Protein AF-A0A524N664-F1 (afdb_monomer_lite)

Radius of gyration: 25.24 Å; chains: 1; bounding box: 53×48×60 Å

Structure (mmCIF, N/CA/C/O backbone):
data_AF-A0A524N664-F1
#
_entry.id   AF-A0A524N664-F1
#
loop_
_atom_site.group_PDB
_atom_site.id
_atom_site.type_symbol
_atom_site.label_atom_id
_atom_site.label_alt_id
_atom_site.label_comp_id
_atom_site.label_asym_id
_atom_site.label_entity_id
_atom_site.label_seq_id
_atom_site.pdbx_PDB_ins_code
_atom_site.Cartn_x
_atom_site.Cartn_y
_atom_site.Cartn_z
_atom_site.occupancy
_atom_site.B_iso_or_equiv
_atom_site.auth_seq_id
_atom_site.auth_comp_id
_atom_site.auth_asym_id
_atom_site.auth_atom_id
_atom_site.pdbx_PDB_model_num
ATOM 1 N N . MET A 1 1 ? 7.716 24.338 19.012 1.00 39.62 1 MET A N 1
ATOM 2 C CA . MET A 1 1 ? 8.124 22.967 19.372 1.00 39.62 1 MET A CA 1
ATOM 3 C C . MET A 1 1 ? 7.062 22.058 18.779 1.00 39.62 1 MET A C 1
ATOM 5 O O . MET A 1 1 ? 6.009 21.942 19.384 1.00 39.62 1 MET A O 1
ATOM 9 N N . SER A 1 2 ? 7.236 21.568 17.548 1.00 46.09 2 SER A N 1
ATOM 10 C CA . SER A 1 2 ? 6.317 20.561 17.002 1.00 46.09 2 SER A CA 1
ATOM 11 C C . SER A 1 2 ? 6.613 19.255 17.730 1.00 46.09 2 SER A C 1
ATOM 13 O O . SER A 1 2 ? 7.745 18.773 17.682 1.00 46.09 2 SER A O 1
ATOM 15 N N . GLU A 1 3 ? 5.648 18.745 18.486 1.00 55.62 3 GLU A N 1
ATOM 16 C CA . GLU A 1 3 ? 5.766 17.432 19.113 1.00 55.62 3 GLU A CA 1
ATOM 17 C C . GLU A 1 3 ? 5.901 16.390 18.004 1.00 55.62 3 GLU A C 1
ATOM 19 O O . GLU A 1 3 ? 5.046 16.302 17.126 1.00 55.62 3 GLU A O 1
ATOM 24 N N . SER A 1 4 ? 7.002 15.638 18.009 1.00 66.00 4 SER A N 1
ATOM 25 C CA . SER A 1 4 ? 7.159 14.521 17.091 1.00 66.00 4 SER A CA 1
ATOM 26 C C . SER A 1 4 ? 6.202 13.409 17.506 1.00 66.00 4 SER A C 1
ATOM 28 O O . SER A 1 4 ? 6.202 12.960 18.658 1.00 66.00 4 SER A O 1
ATOM 30 N N . ALA A 1 5 ? 5.358 12.964 16.582 1.00 75.62 5 ALA A N 1
ATOM 31 C CA . ALA A 1 5 ? 4.461 11.853 16.797 1.00 75.62 5 ALA A CA 1
ATOM 32 C C . ALA A 1 5 ? 5.307 10.627 17.138 1.00 75.62 5 ALA A C 1
ATOM 34 O O . ALA A 1 5 ? 6.233 10.228 16.424 1.00 75.62 5 ALA A O 1
ATOM 35 N N . LYS A 1 6 ? 4.997 10.027 18.284 1.00 85.19 6 LYS A N 1
ATOM 36 C CA . LYS A 1 6 ? 5.647 8.804 18.736 1.00 85.19 6 LYS A CA 1
ATOM 37 C C . LYS A 1 6 ? 4.937 7.602 18.120 1.00 85.19 6 LYS A C 1
ATOM 39 O O . LYS A 1 6 ? 3.710 7.572 18.031 1.00 85.19 6 LYS A O 1
ATOM 44 N N . LYS A 1 7 ? 5.718 6.596 17.734 1.00 88.00 7 LYS A N 1
ATOM 45 C CA . LYS A 1 7 ? 5.212 5.304 17.258 1.00 88.00 7 LYS A CA 1
ATOM 46 C C . LYS A 1 7 ? 4.368 4.628 18.342 1.00 88.00 7 LYS A C 1
ATOM 48 O O . LYS A 1 7 ? 4.797 4.547 19.497 1.00 88.00 7 LYS A O 1
ATOM 53 N N . LEU A 1 8 ? 3.197 4.122 17.965 1.00 89.19 8 LEU A N 1
ATOM 54 C CA . LEU A 1 8 ? 2.288 3.423 18.876 1.00 89.19 8 LEU A CA 1
ATOM 55 C C . LEU A 1 8 ? 2.698 1.954 19.058 1.00 89.19 8 LEU A C 1
ATOM 57 O O . LEU A 1 8 ? 3.181 1.308 18.127 1.00 89.19 8 LEU A O 1
ATOM 61 N N . SER A 1 9 ? 2.488 1.411 20.259 1.00 86.38 9 SER A N 1
ATOM 62 C CA . SER A 1 9 ? 2.720 -0.004 20.586 1.00 86.38 9 SER A CA 1
ATOM 63 C C . SER A 1 9 ? 1.459 -0.622 21.186 1.00 86.38 9 SER A C 1
ATOM 65 O O . SER A 1 9 ? 0.928 -0.084 22.158 1.00 86.38 9 SER A O 1
ATOM 67 N N . PHE A 1 10 ? 1.016 -1.765 20.660 1.00 87.06 10 PHE A N 1
ATOM 68 C CA . PHE A 1 10 ? -0.171 -2.477 21.147 1.00 87.06 10 PHE A CA 1
ATOM 69 C C . PHE A 1 10 ? 0.224 -3.738 21.926 1.00 87.06 10 PHE A C 1
ATOM 71 O O . PHE A 1 10 ? 1.195 -4.409 21.585 1.00 87.06 10 PHE A O 1
ATOM 78 N N . LYS A 1 11 ? -0.515 -4.053 22.999 1.00 78.31 11 LYS A N 1
ATOM 79 C CA . LYS A 1 11 ? -0.207 -5.170 23.916 1.00 78.31 11 LYS A CA 1
ATOM 80 C C . LYS A 1 11 ? -0.778 -6.513 23.445 1.00 78.31 11 LYS A C 1
ATOM 82 O O . LYS A 1 11 ? -0.195 -7.553 23.730 1.00 78.31 11 LYS A O 1
ATOM 87 N N . SER A 1 12 ? -1.907 -6.490 22.743 1.00 77.50 12 SER A N 1
ATOM 88 C CA . SER A 1 12 ? -2.571 -7.666 22.177 1.00 77.50 12 SER A CA 1
ATOM 89 C C . SER A 1 12 ? -2.719 -7.483 20.675 1.00 77.50 12 SER A C 1
ATOM 91 O O . SER A 1 12 ? -3.356 -6.530 20.235 1.00 77.50 12 SER A O 1
ATOM 93 N N . MET A 1 13 ? -2.132 -8.387 19.897 1.00 84.44 13 MET A N 1
ATOM 94 C CA . MET A 1 13 ? -2.225 -8.371 18.441 1.00 84.44 13 MET A CA 1
ATOM 95 C C . MET A 1 13 ? -2.662 -9.754 17.967 1.00 84.44 13 MET A C 1
ATOM 97 O O . MET A 1 13 ? -1.970 -10.739 18.222 1.00 84.44 13 MET A O 1
ATOM 101 N N . ASP A 1 14 ? -3.803 -9.829 17.285 1.00 89.19 14 ASP A N 1
ATOM 102 C CA . ASP A 1 14 ? -4.128 -11.002 16.471 1.00 89.19 14 ASP A CA 1
ATOM 103 C C . ASP A 1 14 ? -3.186 -11.059 15.253 1.00 89.19 14 ASP A C 1
ATOM 105 O O . ASP A 1 14 ? -2.599 -10.047 14.863 1.00 89.19 14 ASP A O 1
ATOM 109 N N . PHE A 1 15 ? -3.049 -12.223 14.616 1.00 90.75 15 PHE A N 1
ATOM 110 C CA . PHE A 1 15 ? -2.156 -12.429 13.473 1.00 90.75 15 PHE A CA 1
ATOM 111 C C . PHE A 1 15 ? -2.389 -11.402 12.354 1.00 90.75 15 PHE A C 1
ATOM 113 O O . PHE A 1 15 ? -1.437 -10.829 11.819 1.00 90.75 15 PHE A O 1
ATOM 120 N N . LYS A 1 16 ? -3.659 -11.121 12.031 1.00 91.12 16 LYS A N 1
ATOM 121 C CA . LYS A 1 16 ? -4.025 -10.129 11.007 1.00 91.12 16 LYS A CA 1
ATOM 122 C C . LYS A 1 16 ? -3.573 -8.725 11.395 1.00 91.12 16 LYS A C 1
ATOM 124 O O . LYS A 1 16 ? -2.998 -8.010 10.577 1.00 91.12 16 LYS A O 1
ATOM 129 N N . PHE A 1 17 ? -3.795 -8.352 12.653 1.00 93.94 17 PHE A N 1
ATOM 130 C CA . PHE A 1 17 ? -3.394 -7.048 13.161 1.00 93.94 17 PHE A CA 1
ATOM 131 C C . PHE A 1 17 ? -1.873 -6.919 13.214 1.00 93.94 17 PHE A C 1
ATOM 133 O O . PHE A 1 17 ? -1.348 -5.875 12.862 1.00 93.94 17 PHE A O 1
ATOM 140 N N . MET A 1 18 ? -1.149 -7.981 13.566 1.00 93.31 18 MET A N 1
ATOM 141 C CA . MET A 1 18 ? 0.313 -7.978 13.574 1.00 93.31 18 MET A CA 1
ATOM 142 C C . MET A 1 18 ? 0.891 -7.765 12.167 1.00 93.31 18 MET A C 1
ATOM 144 O O . MET A 1 18 ? 1.829 -6.988 11.995 1.00 93.31 18 MET A O 1
ATOM 148 N N . ALA A 1 19 ? 0.295 -8.381 11.140 1.00 92.94 19 ALA A N 1
ATOM 149 C CA . ALA A 1 19 ? 0.672 -8.133 9.749 1.00 92.94 19 ALA A CA 1
ATOM 150 C C . ALA A 1 19 ? 0.411 -6.674 9.325 1.00 92.94 19 ALA A C 1
ATOM 152 O O . ALA A 1 19 ? 1.266 -6.050 8.695 1.00 92.94 19 ALA A O 1
ATOM 153 N N . ALA A 1 20 ? -0.740 -6.111 9.703 1.00 93.12 20 ALA A N 1
ATOM 154 C CA . ALA A 1 20 ? -1.058 -4.702 9.467 1.00 93.12 20 ALA A CA 1
ATOM 155 C C . ALA A 1 20 ? -0.122 -3.755 10.241 1.00 93.12 20 ALA A C 1
ATOM 157 O O . ALA A 1 20 ? 0.353 -2.763 9.692 1.00 93.12 20 ALA A O 1
ATOM 158 N N . TYR A 1 21 ? 0.208 -4.093 11.488 1.00 94.06 21 TYR A N 1
ATOM 159 C CA . TYR A 1 21 ? 1.105 -3.331 12.348 1.00 94.06 21 TYR A CA 1
ATOM 160 C C . TYR A 1 21 ? 2.528 -3.283 11.790 1.00 94.06 21 TYR A C 1
ATOM 162 O O . TYR A 1 21 ? 3.149 -2.225 11.815 1.00 94.06 21 TYR A O 1
ATOM 170 N N . ASN A 1 22 ? 3.034 -4.387 11.236 1.00 92.56 22 ASN A N 1
ATOM 171 C CA . ASN A 1 22 ? 4.345 -4.405 10.583 1.00 92.56 22 ASN A CA 1
ATOM 172 C C . ASN A 1 22 ? 4.398 -3.431 9.397 1.00 92.56 22 ASN A C 1
ATOM 174 O O . ASN A 1 22 ? 5.357 -2.677 9.264 1.00 92.56 22 ASN A O 1
ATOM 178 N N . GLN A 1 23 ? 3.336 -3.391 8.589 1.00 91.75 23 GLN A N 1
ATOM 179 C CA . GLN A 1 23 ? 3.222 -2.456 7.466 1.00 91.75 23 GLN A CA 1
ATOM 180 C C . GLN A 1 23 ? 3.114 -1.000 7.942 1.00 91.75 23 GLN A C 1
ATOM 182 O O . GLN A 1 23 ? 3.809 -0.126 7.432 1.00 91.75 23 GLN A O 1
ATOM 187 N N . TYR A 1 24 ? 2.307 -0.737 8.974 1.00 92.94 24 TYR A N 1
ATOM 188 C CA . TYR A 1 24 ? 2.264 0.570 9.638 1.00 92.94 24 TYR A CA 1
ATOM 189 C C . TYR A 1 24 ? 3.647 0.985 10.159 1.00 92.94 24 TYR A C 1
ATOM 191 O O . TYR A 1 24 ? 4.072 2.111 9.931 1.00 92.94 24 TYR A O 1
ATOM 199 N N . SER A 1 25 ? 4.361 0.074 10.821 1.00 92.06 25 SER A N 1
ATOM 200 C CA . SER A 1 25 ? 5.682 0.313 11.402 1.00 92.06 25 SER A CA 1
ATOM 201 C C . SER A 1 25 ? 6.692 0.744 10.343 1.00 92.06 25 SER A C 1
ATOM 203 O O . SER A 1 25 ? 7.388 1.737 10.534 1.00 92.06 25 SER A O 1
ATOM 205 N N . GLU A 1 26 ? 6.750 0.019 9.227 1.00 90.69 26 GLU A N 1
ATOM 206 C CA . GLU A 1 26 ? 7.638 0.333 8.106 1.00 90.69 26 GLU A CA 1
ATOM 207 C C . GLU A 1 26 ? 7.317 1.710 7.505 1.00 90.69 26 GLU A C 1
ATOM 209 O O . GLU A 1 26 ? 8.207 2.534 7.298 1.00 90.69 26 GLU A O 1
ATOM 214 N N . LYS A 1 27 ? 6.029 2.007 7.294 1.00 89.38 27 LYS A N 1
ATOM 215 C CA . LYS A 1 27 ? 5.583 3.296 6.745 1.00 89.38 27 LYS A CA 1
ATOM 216 C C . LYS A 1 27 ? 5.808 4.463 7.700 1.00 89.38 27 LYS A C 1
ATOM 218 O O . LYS A 1 27 ? 6.178 5.544 7.255 1.00 89.38 27 LYS A O 1
ATOM 223 N N . PHE A 1 28 ? 5.629 4.248 8.999 1.00 90.38 28 PHE A N 1
ATOM 224 C CA . PHE A 1 28 ? 5.858 5.258 10.027 1.00 90.38 28 PHE A CA 1
ATOM 225 C C . PHE A 1 28 ? 7.337 5.653 10.119 1.00 90.38 28 PHE A C 1
ATOM 227 O O . PHE A 1 28 ? 7.657 6.826 10.307 1.00 90.38 28 PHE A O 1
ATOM 234 N N . GLU A 1 29 ? 8.241 4.682 9.970 1.00 89.31 29 GLU A N 1
ATOM 235 C CA . GLU A 1 29 ? 9.688 4.918 9.945 1.00 89.31 29 GLU A CA 1
ATOM 236 C C . GLU A 1 29 ? 10.146 5.578 8.636 1.00 89.31 29 GLU A C 1
ATOM 238 O O . GLU A 1 29 ? 11.051 6.410 8.660 1.00 89.31 29 GLU A O 1
ATOM 243 N N . ALA A 1 30 ? 9.495 5.262 7.512 1.00 88.00 30 ALA A N 1
ATOM 244 C CA . ALA A 1 30 ? 9.780 5.871 6.212 1.00 88.00 30 ALA A CA 1
ATOM 245 C C . ALA A 1 30 ? 9.202 7.291 6.042 1.00 88.00 30 ALA A C 1
ATOM 247 O O . ALA A 1 30 ? 9.678 8.046 5.193 1.00 88.00 30 ALA A O 1
ATOM 248 N N . ALA A 1 31 ? 8.175 7.664 6.811 1.00 85.50 31 ALA A N 1
ATOM 249 C CA . ALA A 1 31 ? 7.530 8.969 6.710 1.00 85.50 31 ALA A CA 1
ATOM 250 C C . ALA A 1 31 ? 8.464 10.100 7.180 1.00 85.50 31 ALA A C 1
ATOM 252 O O . ALA A 1 31 ? 8.885 10.148 8.340 1.00 85.50 31 ALA A O 1
ATOM 253 N N . ALA A 1 32 ? 8.752 11.043 6.278 1.00 82.06 32 ALA A N 1
ATOM 254 C CA . ALA A 1 32 ? 9.475 12.272 6.604 1.00 82.06 32 ALA A CA 1
ATOM 255 C C . ALA A 1 32 ? 8.562 13.317 7.269 1.00 82.06 32 ALA A C 1
ATOM 257 O O . ALA A 1 32 ? 9.015 14.057 8.143 1.00 82.06 32 ALA A O 1
ATOM 258 N N . ASP A 1 33 ? 7.281 13.332 6.889 1.00 86.69 33 ASP A N 1
ATOM 259 C CA . ASP A 1 33 ? 6.307 14.329 7.327 1.00 86.69 33 ASP A CA 1
ATOM 260 C C . ASP A 1 33 ? 5.624 13.931 8.637 1.00 86.69 33 ASP A C 1
ATOM 262 O O . ASP A 1 33 ? 5.131 12.811 8.802 1.00 86.69 33 ASP A O 1
ATOM 266 N N . GLU A 1 34 ? 5.553 14.881 9.566 1.00 87.31 34 GLU A N 1
ATOM 267 C CA . GLU A 1 34 ? 4.920 14.680 10.870 1.00 87.31 34 GLU A CA 1
ATOM 268 C C . GLU A 1 34 ? 3.400 14.499 10.745 1.00 87.31 34 GLU A C 1
ATOM 270 O O . GLU A 1 34 ? 2.815 13.630 11.389 1.00 87.31 34 GLU A O 1
ATOM 275 N N . ASP A 1 35 ? 2.773 15.234 9.825 1.00 87.38 35 ASP A N 1
ATOM 276 C CA . ASP A 1 35 ? 1.348 15.093 9.508 1.00 87.38 35 ASP A CA 1
ATOM 277 C C . ASP A 1 35 ? 1.024 13.686 8.985 1.00 87.38 35 ASP A C 1
ATOM 279 O O . ASP A 1 35 ? -0.020 13.111 9.288 1.00 87.38 35 ASP A O 1
ATOM 283 N N . ARG A 1 36 ? 1.956 13.061 8.257 1.00 87.88 36 ARG A N 1
ATOM 284 C CA . ARG A 1 36 ? 1.766 11.687 7.788 1.00 87.88 36 ARG A CA 1
ATOM 285 C C . ARG A 1 36 ? 1.858 10.682 8.933 1.00 87.88 36 ARG A C 1
ATOM 287 O O . ARG A 1 36 ? 1.110 9.705 8.964 1.00 87.88 36 ARG A O 1
ATOM 294 N N . LYS A 1 37 ? 2.750 10.911 9.898 1.00 90.69 37 LYS A N 1
ATOM 295 C CA . LYS A 1 37 ? 2.877 10.061 11.091 1.00 90.69 37 LYS A CA 1
ATOM 296 C C . LYS A 1 37 ? 1.631 10.115 11.969 1.00 90.69 37 LYS A C 1
ATOM 298 O O . LYS A 1 37 ? 1.210 9.072 12.476 1.00 90.69 37 LYS A O 1
ATOM 303 N N . THR A 1 38 ? 1.019 11.288 12.125 1.00 91.88 38 THR A N 1
ATOM 304 C CA . THR A 1 38 ? -0.241 11.428 12.871 1.00 91.88 38 THR A CA 1
ATOM 305 C C . THR A 1 38 ? -1.394 10.721 12.158 1.00 91.88 38 THR A C 1
ATOM 307 O O . THR A 1 38 ? -2.104 9.943 12.794 1.00 91.88 38 THR A O 1
ATOM 310 N N . GLU A 1 39 ? -1.513 10.853 10.833 1.00 91.19 39 GLU A N 1
ATOM 311 C CA . GLU A 1 39 ? -2.496 10.092 10.049 1.00 91.19 39 GLU A CA 1
ATOM 312 C C . GLU A 1 39 ? -2.328 8.573 10.201 1.00 91.19 39 GLU A C 1
ATOM 314 O O . GLU A 1 39 ? -3.307 7.849 10.395 1.00 91.19 39 GLU A O 1
ATOM 319 N N . LEU A 1 40 ? -1.091 8.073 10.123 1.00 91.94 40 LEU A N 1
ATOM 320 C CA . LEU A 1 40 ? -0.799 6.647 10.285 1.00 91.94 40 LEU A CA 1
ATOM 321 C C . LEU A 1 40 ? -1.189 6.150 11.684 1.00 91.94 40 LEU A C 1
ATOM 323 O O . LEU A 1 40 ? -1.753 5.060 11.807 1.00 91.94 40 LEU A O 1
ATOM 327 N N . ASN A 1 41 ? -0.932 6.952 12.723 1.00 93.81 41 ASN A N 1
ATOM 328 C CA . ASN A 1 41 ? -1.346 6.666 14.099 1.00 93.81 41 ASN A CA 1
ATOM 329 C C . ASN A 1 41 ? -2.872 6.588 14.235 1.00 93.81 41 ASN A C 1
ATOM 331 O O . ASN A 1 41 ? -3.395 5.662 14.862 1.00 93.81 41 ASN A O 1
ATOM 335 N N . ASP A 1 42 ? -3.593 7.516 13.615 1.00 93.88 42 ASP A N 1
ATOM 336 C CA . ASP A 1 42 ? -5.054 7.517 13.624 1.00 93.88 42 ASP A CA 1
ATOM 337 C C . ASP A 1 42 ? -5.620 6.289 12.912 1.00 93.88 42 ASP A C 1
ATOM 339 O O . ASP A 1 42 ? -6.561 5.654 13.393 1.00 93.88 42 ASP A O 1
ATOM 343 N N . VAL A 1 43 ? -5.042 5.929 11.767 1.00 93.94 43 VAL A N 1
ATOM 344 C CA . VAL A 1 43 ? -5.476 4.792 10.955 1.00 93.94 43 VAL A CA 1
ATOM 345 C C . VAL A 1 43 ? -5.243 3.464 11.682 1.00 93.94 43 VAL A C 1
ATOM 347 O O . VAL A 1 43 ? -6.167 2.652 11.758 1.00 93.94 43 VAL A O 1
ATOM 350 N N . ILE A 1 44 ? -4.064 3.242 12.279 1.00 93.50 44 ILE A N 1
ATOM 351 C CA . ILE A 1 44 ? -3.797 1.998 13.024 1.00 93.50 44 ILE A CA 1
ATOM 352 C C . ILE A 1 44 ? -4.664 1.893 14.286 1.00 93.50 44 ILE A C 1
ATOM 354 O O . ILE A 1 44 ? -5.121 0.803 14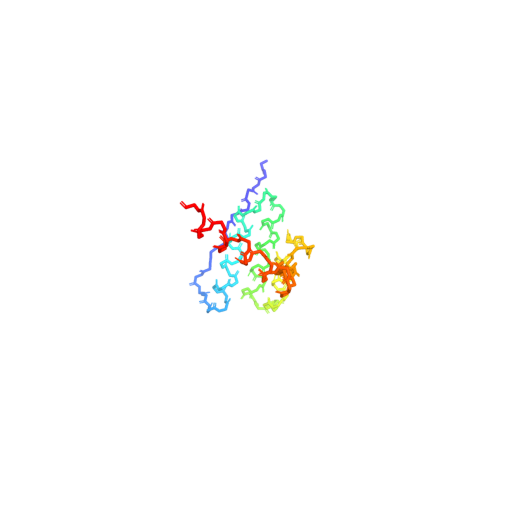.630 1.00 93.50 44 ILE A O 1
ATOM 358 N N . THR A 1 45 ? -4.967 3.022 14.936 1.00 93.75 45 THR A N 1
ATOM 359 C CA . THR A 1 45 ? -5.866 3.060 16.100 1.00 93.75 45 THR A CA 1
ATOM 360 C C . THR A 1 45 ? -7.305 2.747 15.693 1.00 93.75 45 THR A C 1
ATOM 362 O O . THR A 1 45 ? -7.966 1.938 16.337 1.00 93.75 45 THR A O 1
ATOM 365 N N . LYS A 1 46 ? -7.786 3.305 14.575 1.00 94.06 46 LYS A N 1
ATOM 366 C CA . LYS A 1 46 ? -9.108 2.967 14.023 1.00 94.06 46 LYS A CA 1
ATOM 367 C C . LYS A 1 46 ? -9.212 1.493 13.636 1.00 94.06 46 LYS A C 1
ATOM 369 O O . LYS A 1 46 ? -10.284 0.917 13.805 1.00 94.06 46 LYS A O 1
ATOM 374 N N . LEU A 1 47 ? -8.132 0.893 13.129 1.00 93.12 47 LEU A N 1
ATOM 375 C CA . LEU A 1 47 ? -8.097 -0.538 12.822 1.00 93.12 47 LEU A CA 1
ATOM 376 C C . LEU A 1 47 ? -8.167 -1.381 14.101 1.00 93.12 47 LEU A C 1
ATOM 378 O O . LEU A 1 47 ? -8.907 -2.358 14.141 1.00 93.12 47 LEU A O 1
ATOM 382 N N . HIS A 1 48 ? -7.424 -0.994 15.142 1.00 91.88 48 HIS A N 1
ATOM 383 C CA . HIS A 1 48 ? -7.445 -1.670 16.441 1.00 91.88 48 HIS A CA 1
ATOM 384 C C . HIS A 1 48 ? -8.826 -1.595 17.111 1.00 91.88 48 HIS A C 1
ATOM 386 O O . HIS A 1 48 ? -9.279 -2.571 17.697 1.00 91.88 48 HIS A O 1
ATOM 392 N N . ASP A 1 49 ? -9.510 -0.456 16.987 1.00 92.38 49 ASP A N 1
ATOM 393 C CA . ASP A 1 49 ? -10.872 -0.243 17.495 1.00 92.38 49 ASP A CA 1
ATOM 394 C C . ASP A 1 49 ? -11.967 -0.871 16.609 1.00 92.38 49 ASP A C 1
ATOM 396 O O . ASP A 1 49 ? -13.150 -0.613 16.831 1.00 92.38 49 ASP A O 1
ATOM 400 N N . GLU A 1 50 ? -11.595 -1.619 15.564 1.00 89.88 50 GLU A N 1
ATOM 401 C CA . GLU A 1 50 ? -12.513 -2.233 14.590 1.00 89.88 50 GLU A CA 1
ATOM 402 C C . GLU A 1 50 ? -13.442 -1.227 13.873 1.00 89.88 50 GLU A C 1
ATOM 404 O O . GLU A 1 50 ? -14.476 -1.589 13.312 1.00 89.88 50 GLU A O 1
ATOM 409 N N . LYS A 1 51 ? -13.066 0.060 13.842 1.00 93.62 51 LYS A N 1
ATOM 410 C CA . LYS A 1 51 ? -13.828 1.135 13.175 1.00 93.62 51 LYS A CA 1
ATOM 411 C C . LYS A 1 51 ? -13.648 1.134 11.660 1.00 93.62 51 LYS A C 1
ATOM 413 O O . LYS A 1 51 ? -14.457 1.728 10.950 1.00 93.62 51 LYS A O 1
ATOM 418 N N . ILE A 1 52 ? -12.571 0.523 11.173 1.00 93.50 52 ILE A N 1
ATOM 419 C CA . ILE A 1 52 ? -12.265 0.376 9.748 1.00 93.50 52 ILE A CA 1
ATOM 420 C C . ILE A 1 52 ? -11.925 -1.074 9.428 1.00 93.50 52 ILE A C 1
ATOM 422 O O . ILE A 1 52 ? -11.420 -1.813 10.275 1.00 93.50 52 ILE A O 1
ATOM 426 N N . SER A 1 53 ? -12.181 -1.475 8.185 1.00 94.50 53 SER A N 1
ATOM 427 C CA . SER A 1 53 ? -11.805 -2.799 7.705 1.00 94.50 53 SER A CA 1
ATOM 428 C C . SER A 1 53 ? -10.319 -2.854 7.319 1.00 94.50 53 SER A C 1
ATOM 430 O O . SER A 1 53 ? -9.697 -1.836 7.010 1.00 94.50 53 SER A O 1
ATOM 432 N N . TYR A 1 54 ? -9.738 -4.058 7.293 1.00 93.19 54 TYR A N 1
ATOM 433 C CA . TYR A 1 54 ? -8.365 -4.261 6.811 1.00 93.19 54 TYR A CA 1
ATOM 434 C C . TYR A 1 54 ? -8.147 -3.770 5.365 1.00 93.19 54 TYR A C 1
ATOM 436 O O . TYR A 1 54 ? -7.133 -3.119 5.124 1.00 93.19 54 TYR A O 1
ATOM 444 N N . PRO A 1 55 ? -9.055 -4.025 4.398 1.00 92.12 55 PRO A N 1
ATOM 445 C CA . PRO A 1 55 ? -8.945 -3.433 3.064 1.00 92.12 55 PRO A CA 1
ATOM 446 C C . PRO A 1 55 ? -8.854 -1.904 3.081 1.00 92.12 55 PRO A C 1
ATOM 448 O O . PRO A 1 55 ? -7.987 -1.339 2.419 1.00 92.12 55 PRO A O 1
ATOM 451 N N . ASP A 1 56 ? -9.695 -1.236 3.876 1.00 91.69 56 ASP A N 1
ATOM 452 C CA . ASP A 1 56 ? -9.683 0.229 3.975 1.00 91.69 56 ASP A CA 1
ATOM 453 C C . ASP A 1 56 ? -8.373 0.735 4.582 1.00 91.69 56 ASP A C 1
ATOM 455 O O . ASP A 1 56 ? -7.790 1.700 4.086 1.00 91.69 56 ASP A O 1
ATOM 459 N N . PHE A 1 57 ? -7.865 0.041 5.605 1.00 93.19 57 PHE A N 1
ATOM 460 C CA . PHE A 1 57 ? -6.548 0.308 6.176 1.00 93.19 57 PHE A CA 1
ATOM 461 C C . PHE A 1 57 ? -5.457 0.266 5.098 1.00 93.19 57 PHE A C 1
ATOM 463 O O . PHE A 1 57 ? -4.743 1.253 4.921 1.00 93.19 57 PHE A O 1
ATOM 470 N N . TYR A 1 58 ? -5.362 -0.820 4.324 1.00 91.00 58 TYR A N 1
ATOM 471 C CA . TYR A 1 58 ? -4.333 -0.944 3.287 1.00 91.00 58 TYR A CA 1
A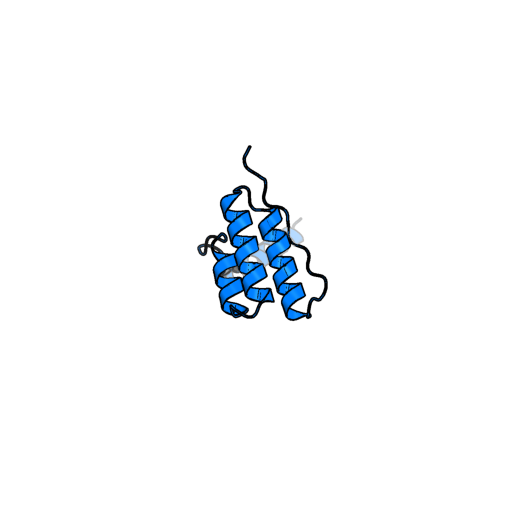TOM 472 C C . TYR A 1 58 ? -4.483 0.105 2.181 1.00 91.00 58 TYR A C 1
ATOM 474 O O . TYR A 1 58 ? -3.485 0.698 1.782 1.00 91.00 58 TYR A O 1
ATOM 482 N N . ASN A 1 59 ? -5.712 0.440 1.778 1.00 87.88 59 ASN A N 1
ATOM 483 C CA . ASN A 1 59 ? -5.962 1.509 0.806 1.00 87.88 59 ASN A CA 1
ATOM 484 C C . ASN A 1 59 ? -5.452 2.878 1.293 1.00 87.88 59 ASN A C 1
ATOM 486 O O . ASN A 1 59 ? -4.902 3.657 0.515 1.00 87.88 59 ASN A O 1
ATOM 490 N N . THR A 1 60 ? -5.610 3.190 2.584 1.00 88.00 60 THR A N 1
ATOM 491 C CA . THR A 1 60 ? -5.087 4.445 3.161 1.00 88.00 60 THR A CA 1
ATOM 492 C C . THR A 1 60 ? -3.566 4.438 3.335 1.00 88.00 6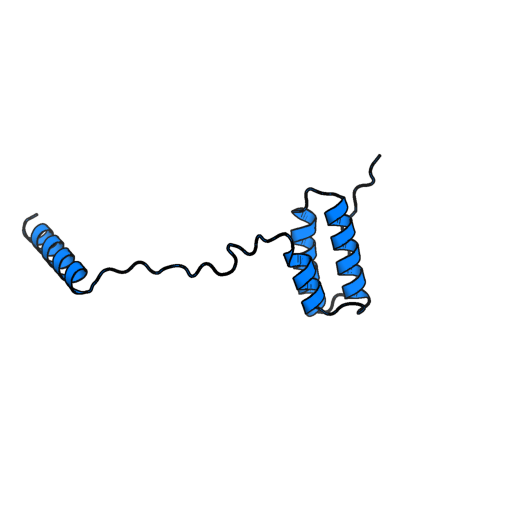0 THR A C 1
ATOM 494 O O . THR A 1 60 ? -2.920 5.486 3.218 1.00 88.00 60 THR A O 1
ATOM 497 N N . LEU A 1 61 ? -2.987 3.261 3.579 1.00 86.56 61 LEU A N 1
ATOM 498 C CA . LEU A 1 61 ? -1.545 3.057 3.690 1.00 86.56 61 LEU A CA 1
ATOM 499 C C . LEU A 1 61 ? -0.843 3.216 2.334 1.00 86.56 61 LEU A C 1
ATOM 501 O O . LEU A 1 61 ? 0.277 3.716 2.247 1.00 86.56 61 LEU A O 1
ATOM 505 N N . ASP A 1 62 ? -1.538 2.818 1.274 1.00 79.31 62 ASP A N 1
ATOM 506 C CA . ASP A 1 62 ? -1.037 2.769 -0.090 1.00 79.31 62 ASP A CA 1
ATOM 507 C C . ASP A 1 62 ? -0.965 4.128 -0.790 1.00 79.31 62 ASP A C 1
ATOM 509 O O . ASP A 1 62 ? -0.365 4.209 -1.858 1.00 79.31 62 ASP A O 1
ATOM 513 N N . ARG A 1 63 ? -1.486 5.205 -0.192 1.00 71.31 63 ARG A N 1
ATOM 514 C CA . ARG A 1 63 ? -1.444 6.563 -0.769 1.00 71.31 63 ARG A CA 1
ATOM 515 C C . ARG A 1 63 ? -0.047 7.039 -1.187 1.00 71.31 63 ARG A C 1
ATOM 517 O O . ARG A 1 63 ? 0.056 7.824 -2.122 1.00 71.31 63 ARG A O 1
ATOM 524 N N . ASP A 1 64 ? 1.001 6.547 -0.529 1.00 63.47 64 ASP A N 1
ATOM 525 C CA . ASP A 1 64 ? 2.384 6.989 -0.754 1.00 63.47 64 ASP A CA 1
ATOM 526 C C . ASP A 1 64 ? 3.111 6.190 -1.849 1.00 63.47 64 ASP A C 1
ATOM 528 O O . ASP A 1 64 ? 4.186 6.577 -2.306 1.00 63.47 64 ASP A O 1
ATOM 532 N N . ILE A 1 65 ? 2.562 5.045 -2.265 1.00 62.84 65 ILE A N 1
ATOM 533 C CA . ILE A 1 65 ? 3.150 4.237 -3.334 1.00 62.84 65 ILE A CA 1
ATOM 534 C C . ILE A 1 65 ? 2.552 4.744 -4.648 1.00 62.84 65 ILE A C 1
ATOM 536 O O . ILE A 1 65 ? 1.395 4.464 -4.962 1.00 62.84 65 ILE A O 1
ATOM 540 N N . ASP A 1 66 ? 3.349 5.499 -5.406 1.00 58.12 66 ASP A N 1
ATOM 541 C CA . ASP A 1 66 ? 3.011 5.952 -6.757 1.00 58.12 66 ASP A CA 1
ATOM 542 C C . ASP A 1 66 ? 2.523 4.750 -7.589 1.00 58.12 66 ASP A C 1
ATOM 544 O O . ASP A 1 66 ? 3.289 3.846 -7.942 1.00 58.12 66 ASP A O 1
ATOM 548 N N . ASP A 1 67 ? 1.216 4.724 -7.868 1.00 55.19 67 ASP A N 1
ATOM 549 C CA . ASP A 1 67 ? 0.504 3.631 -8.545 1.00 55.19 67 ASP A CA 1
ATOM 550 C C . ASP A 1 67 ? 1.064 3.315 -9.936 1.00 55.19 67 ASP A C 1
ATOM 552 O O . ASP A 1 67 ? 0.770 2.273 -10.525 1.00 55.19 67 ASP A O 1
ATOM 556 N N . ARG A 1 68 ? 1.920 4.194 -10.462 1.00 56.12 68 ARG A N 1
ATOM 557 C CA . ARG A 1 68 ? 2.545 4.059 -11.775 1.00 56.12 68 ARG A CA 1
ATOM 558 C C . ARG A 1 68 ? 3.378 2.784 -11.939 1.00 56.12 68 ARG A C 1
ATOM 560 O O . ARG A 1 68 ? 3.507 2.322 -13.072 1.00 56.12 68 ARG A O 1
ATOM 567 N N . ASN A 1 69 ? 3.878 2.176 -10.856 1.00 55.56 69 ASN A N 1
ATOM 568 C CA . ASN A 1 69 ? 4.830 1.057 -10.947 1.00 55.56 69 ASN A CA 1
ATOM 569 C C . ASN A 1 69 ? 4.411 -0.264 -10.280 1.00 55.56 69 ASN A C 1
ATOM 571 O O . ASN A 1 69 ? 5.136 -1.246 -10.434 1.00 55.56 69 ASN A O 1
ATOM 575 N N . ARG A 1 70 ? 3.269 -0.357 -9.580 1.00 58.44 70 ARG A N 1
ATOM 576 C CA . ARG A 1 70 ? 2.943 -1.567 -8.785 1.00 58.44 70 ARG A CA 1
ATOM 577 C C . ARG A 1 70 ? 2.802 -2.850 -9.605 1.00 58.44 70 ARG A C 1
ATOM 579 O O . ARG A 1 70 ? 3.048 -3.938 -9.098 1.00 58.44 70 ARG A O 1
ATOM 586 N N . PHE A 1 71 ? 2.427 -2.718 -10.876 1.00 60.34 71 PHE A N 1
ATOM 587 C CA . PHE A 1 71 ? 2.207 -3.843 -11.785 1.00 60.34 71 PHE A CA 1
ATOM 588 C C . PHE A 1 71 ? 2.845 -3.608 -13.151 1.00 60.34 71 PHE A C 1
ATOM 590 O O . PHE A 1 71 ? 2.257 -3.942 -14.185 1.00 60.34 71 PHE A O 1
ATOM 597 N N . HIS A 1 72 ? 4.043 -3.016 -13.197 1.00 62.75 72 HIS A N 1
ATOM 598 C CA . HIS A 1 72 ? 4.790 -3.050 -14.446 1.00 62.75 72 HIS A CA 1
ATOM 599 C C . HIS A 1 72 ? 5.096 -4.510 -14.775 1.00 62.75 72 HIS A C 1
ATOM 601 O O . HIS A 1 72 ? 5.834 -5.195 -14.078 1.00 62.75 72 HIS A O 1
ATOM 607 N N . ARG A 1 73 ? 4.425 -5.016 -15.813 1.00 69.12 73 ARG A N 1
ATOM 608 C CA . ARG A 1 73 ? 4.644 -6.362 -16.324 1.00 69.12 73 ARG A CA 1
ATOM 609 C C . ARG A 1 73 ? 6.099 -6.413 -16.766 1.00 69.12 73 ARG A C 1
ATOM 611 O O . ARG A 1 73 ? 6.428 -5.827 -17.801 1.00 69.12 73 ARG A O 1
ATOM 618 N N . ASP A 1 74 ? 6.947 -7.084 -15.996 1.00 70.12 74 ASP A N 1
ATOM 619 C CA . ASP A 1 74 ? 8.318 -7.343 -16.412 1.00 70.12 74 ASP A CA 1
ATOM 620 C C . ASP A 1 74 ? 8.264 -8.027 -17.776 1.00 70.12 74 ASP A C 1
ATOM 622 O O . ASP A 1 74 ? 7.727 -9.126 -17.953 1.00 70.12 74 ASP A O 1
ATOM 626 N N . LYS A 1 75 ? 8.734 -7.310 -18.797 1.00 76.75 75 LYS A N 1
ATOM 627 C CA . LYS A 1 75 ? 8.747 -7.828 -20.157 1.00 76.75 75 LYS A CA 1
ATOM 628 C C . LYS A 1 75 ? 9.911 -8.795 -20.245 1.00 76.75 75 LYS A C 1
ATOM 630 O O . LYS A 1 75 ? 11.068 -8.383 -20.271 1.00 76.75 75 LYS A O 1
ATOM 635 N N . ILE A 1 76 ? 9.605 -10.084 -20.330 1.00 81.00 76 ILE A N 1
ATOM 636 C CA . ILE A 1 76 ? 10.611 -11.084 -20.678 1.00 81.00 76 ILE A CA 1
ATOM 637 C C . ILE A 1 76 ? 11.024 -10.827 -22.132 1.00 81.00 76 ILE A C 1
ATOM 639 O O . ILE A 1 76 ? 10.310 -11.176 -23.076 1.00 81.00 76 ILE A O 1
ATOM 643 N N . ASN A 1 77 ? 12.179 -10.190 -22.315 1.00 82.81 77 ASN A N 1
ATOM 644 C CA . ASN A 1 77 ? 12.764 -9.957 -23.629 1.00 82.81 77 ASN A CA 1
ATOM 645 C C . ASN A 1 77 ? 13.388 -11.263 -24.131 1.00 82.81 77 ASN A C 1
ATOM 647 O O . ASN A 1 77 ? 14.443 -11.684 -23.663 1.00 82.81 77 ASN A O 1
ATOM 651 N N . T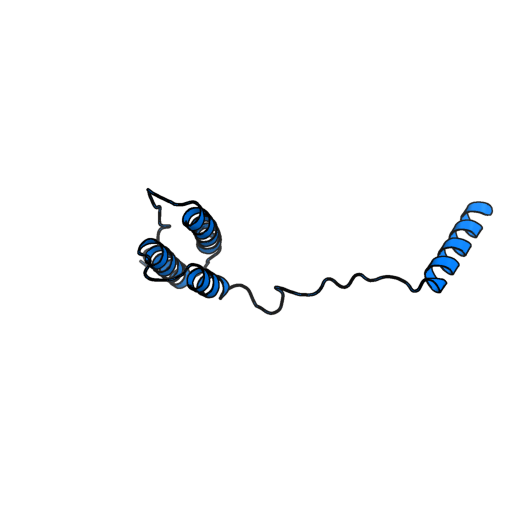HR A 1 78 ? 12.729 -11.914 -25.087 1.00 85.31 78 THR A N 1
ATOM 652 C CA . THR A 1 78 ? 13.241 -13.119 -25.753 1.00 85.31 78 THR A CA 1
ATOM 653 C C . THR A 1 78 ? 13.603 -12.824 -27.204 1.00 85.31 78 THR A C 1
ATOM 655 O O . THR A 1 78 ? 13.175 -11.829 -27.790 1.00 85.31 78 THR A O 1
ATOM 658 N N . SER A 1 79 ? 14.409 -13.697 -27.806 1.00 87.75 79 SER A N 1
ATOM 659 C CA . SER A 1 79 ? 14.707 -13.633 -29.237 1.00 87.75 79 SER A CA 1
ATOM 660 C C . SER A 1 79 ? 13.788 -14.566 -30.028 1.00 87.75 79 SER A C 1
ATOM 662 O O . SER A 1 79 ? 13.355 -15.614 -29.544 1.00 87.75 79 SER A O 1
ATOM 664 N N . ARG A 1 80 ? 13.494 -14.210 -31.286 1.00 91.88 80 ARG A N 1
ATOM 665 C CA . ARG A 1 80 ? 12.799 -15.114 -32.214 1.00 91.88 80 ARG A CA 1
ATOM 666 C C . ARG A 1 80 ? 13.647 -16.375 -32.424 1.00 91.88 80 ARG A C 1
ATOM 668 O O 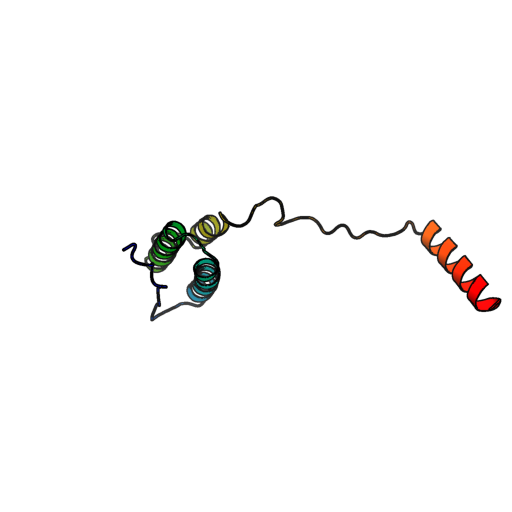. ARG A 1 80 ? 14.847 -16.274 -32.667 1.00 91.88 80 ARG A O 1
ATOM 675 N N . LYS A 1 81 ? 13.011 -17.554 -32.432 1.00 94.69 81 LYS A N 1
ATOM 676 C CA . LYS A 1 81 ? 13.666 -18.877 -32.563 1.00 94.69 81 LYS A CA 1
ATOM 677 C C . LYS A 1 81 ? 14.706 -18.959 -33.689 1.00 94.69 81 LYS A C 1
ATOM 679 O O . LYS A 1 81 ? 15.732 -19.613 -33.528 1.00 94.69 81 LYS A O 1
ATOM 684 N N . PHE A 1 82 ? 14.446 -18.316 -34.829 1.00 94.31 82 PHE A N 1
ATOM 685 C CA . PHE A 1 82 ? 15.388 -18.279 -35.951 1.00 94.31 82 PHE A CA 1
ATOM 686 C C . PHE A 1 82 ? 16.680 -17.514 -35.611 1.00 94.31 82 PHE A C 1
ATOM 688 O O . PHE A 1 82 ? 17.762 -18.048 -35.830 1.00 94.31 82 PHE A O 1
ATOM 695 N N . ALA A 1 83 ? 16.569 -16.324 -35.009 1.00 94.38 83 ALA A N 1
ATOM 696 C CA . ALA A 1 83 ? 17.719 -15.504 -34.620 1.00 94.38 83 ALA A CA 1
ATOM 697 C C . ALA A 1 83 ? 18.571 -16.194 -33.542 1.00 94.38 83 ALA A C 1
ATOM 699 O O . ALA A 1 83 ? 19.798 -16.168 -33.604 1.00 94.38 83 ALA A O 1
ATOM 700 N N . TYR A 1 84 ? 17.921 -16.880 -32.595 1.00 93.56 84 TYR A N 1
ATOM 701 C CA . TYR A 1 84 ? 18.607 -17.717 -31.610 1.00 93.56 84 TYR A CA 1
ATOM 702 C C . TYR A 1 84 ? 19.463 -18.805 -32.283 1.00 93.56 84 TYR A C 1
ATOM 704 O O . TYR A 1 84 ? 20.659 -18.910 -32.023 1.00 93.56 84 TYR A O 1
ATOM 712 N N . ARG A 1 85 ? 18.871 -19.566 -33.216 1.00 94.31 85 ARG A N 1
ATOM 713 C CA . ARG A 1 85 ? 19.561 -20.646 -33.944 1.00 94.31 85 ARG A CA 1
ATOM 714 C C . ARG A 1 85 ? 20.720 -20.144 -34.802 1.00 94.31 85 ARG A C 1
ATOM 716 O O . ARG A 1 85 ? 21.729 -20.831 -34.926 1.00 94.31 85 ARG A O 1
ATOM 723 N N . GLU A 1 86 ? 20.572 -18.986 -35.438 1.00 95.12 86 GLU A N 1
ATOM 724 C CA . GLU A 1 86 ? 21.646 -18.385 -36.230 1.00 95.12 86 GLU A CA 1
ATOM 725 C C . GLU A 1 86 ? 22.840 -17.992 -35.349 1.00 95.12 86 GLU A C 1
ATOM 727 O O . GLU A 1 86 ? 23.984 -18.321 -35.676 1.00 95.12 86 GLU A O 1
ATOM 732 N N . ASN A 1 87 ? 22.567 -17.377 -34.195 1.00 94.69 87 ASN A N 1
ATOM 733 C CA . ASN A 1 87 ? 23.593 -17.026 -33.220 1.00 94.69 87 ASN A CA 1
ATOM 734 C C . ASN A 1 87 ? 24.300 -18.264 -32.656 1.00 94.69 87 ASN A C 1
ATOM 736 O O . ASN A 1 87 ? 25.529 -18.277 -32.626 1.00 94.69 87 ASN A O 1
ATOM 740 N N . GLU A 1 88 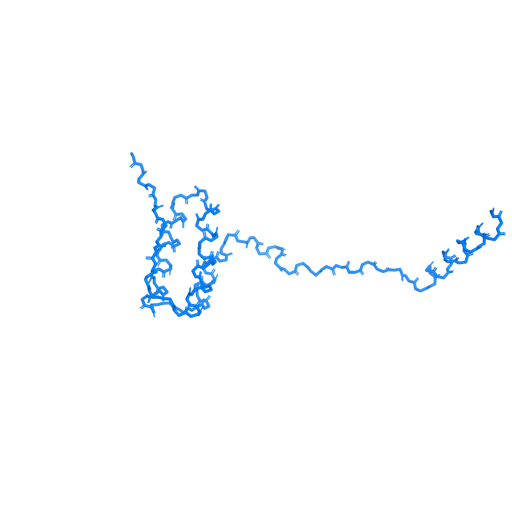? 23.568 -19.322 -32.292 1.00 95.12 88 GLU A N 1
ATOM 741 C CA . GLU A 1 88 ? 24.178 -20.582 -31.839 1.00 95.12 88 GLU A CA 1
ATOM 742 C C . GLU A 1 88 ? 25.111 -21.179 -32.894 1.00 95.12 88 GLU A C 1
ATOM 744 O O . GLU A 1 88 ? 26.268 -21.468 -32.602 1.00 95.12 88 GLU A O 1
ATOM 749 N N . ARG A 1 89 ? 24.669 -21.277 -34.156 1.00 94.88 89 ARG A N 1
ATOM 750 C CA . ARG A 1 89 ? 25.518 -21.796 -35.244 1.00 94.88 89 ARG A CA 1
ATOM 751 C C . ARG A 1 89 ? 26.784 -20.967 -35.436 1.00 94.88 89 ARG A C 1
ATOM 753 O O . ARG A 1 89 ? 27.842 -21.521 -35.735 1.00 94.88 89 ARG A O 1
ATOM 760 N N . LYS A 1 90 ? 26.682 -19.641 -35.300 1.00 94.00 90 LYS A N 1
ATOM 761 C CA . LYS A 1 90 ? 27.833 -18.735 -35.384 1.00 94.00 90 LYS A CA 1
ATOM 762 C C . LYS A 1 90 ? 28.804 -18.977 -34.229 1.00 94.00 90 LYS A C 1
ATOM 764 O O . LYS A 1 90 ? 30.004 -19.083 -34.480 1.00 94.00 90 LYS A O 1
ATOM 769 N N . VAL A 1 91 ? 28.298 -19.091 -33.001 1.00 95.19 91 VAL A N 1
ATOM 770 C CA . VAL A 1 91 ? 29.098 -19.393 -31.804 1.00 95.19 91 VAL A CA 1
ATOM 771 C C . VAL A 1 91 ? 29.788 -20.748 -31.943 1.00 95.19 91 VAL A C 1
ATOM 773 O O . VAL A 1 91 ? 30.999 -20.831 -31.755 1.00 95.19 91 VAL A O 1
ATOM 776 N N . ASP A 1 92 ? 29.067 -21.784 -32.365 1.00 94.94 92 ASP A N 1
ATOM 777 C CA . ASP A 1 92 ? 29.624 -23.122 -32.570 1.00 94.94 92 ASP A CA 1
ATOM 778 C C . ASP A 1 92 ? 30.694 -23.152 -33.658 1.00 94.94 92 ASP A C 1
ATOM 780 O O . ASP A 1 92 ? 31.699 -23.848 -33.520 1.00 94.94 92 ASP A O 1
ATOM 784 N N . ARG A 1 93 ? 30.507 -22.394 -34.745 1.00 94.06 93 ARG A N 1
ATOM 785 C CA . ARG A 1 93 ? 31.524 -22.262 -35.793 1.00 94.06 93 ARG A CA 1
ATOM 786 C C . ARG A 1 93 ? 32.790 -21.612 -35.246 1.00 94.06 93 ARG A C 1
ATOM 788 O O . ARG A 1 93 ? 33.877 -22.102 -35.520 1.00 94.06 93 ARG A O 1
ATOM 795 N N . ILE A 1 94 ? 32.660 -20.536 -34.468 1.00 94.94 94 ILE A N 1
ATOM 796 C CA . ILE A 1 94 ? 33.813 -19.888 -33.829 1.00 94.94 94 ILE A CA 1
ATOM 797 C C . ILE A 1 94 ? 34.505 -20.865 -32.878 1.00 94.94 94 ILE A C 1
ATOM 799 O O . ILE A 1 94 ? 35.718 -20.983 -32.946 1.00 94.94 94 ILE A O 1
ATOM 803 N N . ARG A 1 95 ? 33.753 -21.600 -32.051 1.00 93.31 95 ARG A N 1
ATOM 804 C CA . ARG A 1 95 ? 34.301 -22.602 -31.123 1.00 93.31 95 ARG A CA 1
ATOM 805 C C . ARG A 1 95 ? 35.038 -23.739 -31.838 1.00 93.31 95 ARG A C 1
ATOM 807 O O . ARG A 1 95 ? 35.961 -24.294 -31.271 1.00 93.31 95 ARG A O 1
ATOM 814 N N . ARG A 1 96 ? 34.622 -24.110 -33.052 1.00 90.44 96 ARG A N 1
ATOM 815 C CA . ARG A 1 96 ? 35.285 -25.156 -33.853 1.00 90.44 96 ARG A CA 1
ATOM 816 C C . ARG A 1 96 ? 36.572 -24.696 -34.538 1.00 90.44 96 ARG A C 1
ATOM 818 O O . ARG A 1 96 ? 37.384 -25.539 -34.896 1.00 90.44 96 ARG A O 1
ATOM 825 N N . HIS A 1 97 ? 36.716 -23.396 -34.787 1.00 86.75 97 HIS A N 1
ATOM 826 C CA . HIS A 1 97 ? 37.834 -22.818 -35.545 1.00 86.75 97 HIS A CA 1
ATOM 827 C C . HIS A 1 97 ? 38.715 -21.871 -34.712 1.00 86.75 97 HIS A C 1
ATOM 829 O O . HIS A 1 97 ? 39.584 -21.199 -35.266 1.00 86.75 97 HIS A O 1
ATOM 835 N N . LYS A 1 98 ? 38.473 -21.807 -33.402 1.00 66.44 98 LYS A N 1
ATOM 836 C CA . LYS A 1 98 ? 39.379 -21.291 -32.376 1.00 66.44 98 LYS A CA 1
ATOM 837 C C . LYS A 1 98 ? 39.863 -22.464 -31.545 1.00 66.44 98 LYS A C 1
ATOM 839 O O . LYS A 1 98 ? 41.023 -22.385 -31.100 1.00 66.44 98 LYS A O 1
#

pLDDT: mean 84.92, std 12.7, range [39.62, 95.19]

Foldseek 3Di:
DPDQDDQDDDDDADPLLVVLSVLLVVLLVVDPDSVVNVVSVVLSVCVVVVVDDPVVSVVVSCPPPPPPPPCPPPDPDDDDPVVVVVVVVVVVVVVVVD

Secondary structure (DSSP, 8-state):
-PPPPPPP--S---HHHHHHHHHHHHHHHH---HHHHHHHHHHHHHHHTTSS-HHHHHHHHGGGS-TTSTT---------HHHHHHHHHHHHHHHHH-

Sequence (98 aa):
MSESAKKLSFKSMDFKFMAAYNQYSEKFEAAADEDRKTELNDVITKLHDEKISYPDFYNTLDRDIDDRNRFHRDKINTSRKFAYRENERKVDRIRRHK